Protein AF-M9NEJ1-F1 (afdb_monomer_lite)

Secondary structure (DSSP, 8-state):
-----SSHHHHTT------BGGGGGGGS-EEEEEEEEEEEE--HHHHHHH--TT--TT-EEEEEEEESSSEEEEEEES--TTTT-SEEEEETTEEEETT--S--EE--TTTEEEESS--HHHHHHHHHTT--TT---SEEEEEEGGGS-------GGG------------

Radius of gyration: 22.13 Å; chains: 1; bounding box: 67×59×61 Å

pLDDT: mean 81.03, std 18.61, range [38.22, 98.0]

Sequence (170 aa):
MTWKLWLLPIAFLLSSSEASFDSCYFMLENEIPFTLVCKAEYSTDLKLSYRDIWLSADVPYWLWWRRLPSVELLISFYESPISPCENVSLSLNCLHCADSDELGIHIRPESIHCFDFSFSYVRDLMKHCGLSPATKFDRVAILYARRVPNRDIPSGAARTRPWTLGLRLL

Structure (mmCIF, N/CA/C/O backbone):
data_AF-M9NEJ1-F1
#
_entry.id   AF-M9NEJ1-F1
#
loop_
_atom_site.group_PDB
_atom_site.id
_atom_site.type_symbol
_atom_site.label_atom_id
_atom_site.label_alt_id
_atom_site.label_comp_id
_atom_site.label_asym_id
_atom_site.label_entity_id
_atom_site.label_seq_id
_atom_site.pdbx_PDB_ins_code
_atom_site.Cartn_x
_atom_site.Cartn_y
_atom_site.Cartn_z
_atom_site.occupancy
_atom_site.B_iso_or_equiv
_atom_site.auth_seq_id
_atom_site.auth_comp_id
_atom_site.auth_asym_id
_atom_site.auth_atom_id
_atom_site.pdbx_PDB_model_num
ATOM 1 N N . MET A 1 1 ? -17.803 -48.402 23.816 1.00 41.19 1 MET A N 1
ATOM 2 C CA . MET A 1 1 ? -17.668 -46.951 24.086 1.00 41.19 1 MET A CA 1
ATOM 3 C C . MET A 1 1 ? -16.488 -46.417 23.279 1.00 41.19 1 MET A C 1
ATOM 5 O O . MET A 1 1 ? -15.371 -46.426 23.768 1.00 41.19 1 MET A O 1
ATOM 9 N N . THR A 1 2 ? -16.706 -46.025 22.023 1.00 53.50 2 THR A N 1
ATOM 10 C CA . THR A 1 2 ? -15.646 -45.547 21.110 1.00 53.50 2 THR A CA 1
ATOM 11 C C . THR A 1 2 ? -16.187 -44.384 20.281 1.00 53.50 2 THR A C 1
ATOM 13 O O . THR A 1 2 ? -16.483 -44.517 19.101 1.00 53.50 2 THR A O 1
ATOM 16 N N . TRP A 1 3 ? -16.378 -43.238 20.931 1.00 54.69 3 TRP A N 1
ATOM 17 C CA . TRP A 1 3 ? -16.715 -41.972 20.283 1.00 54.69 3 TRP A CA 1
ATOM 18 C C . TRP A 1 3 ? -15.631 -40.980 20.675 1.00 54.69 3 TRP A C 1
ATOM 20 O O . TRP A 1 3 ? -15.717 -40.393 21.746 1.00 54.69 3 TRP A O 1
ATOM 30 N N . LYS A 1 4 ? -14.558 -40.885 19.885 1.00 57.28 4 LYS A N 1
ATOM 31 C CA . LYS A 1 4 ? -13.518 -39.840 19.967 1.00 57.28 4 LYS A CA 1
ATOM 32 C C . LYS A 1 4 ? -12.492 -40.092 18.859 1.00 57.28 4 LYS A C 1
ATOM 34 O O . LYS A 1 4 ? -11.442 -40.655 19.121 1.00 57.28 4 LYS A O 1
ATOM 39 N N . LEU A 1 5 ? -12.812 -39.737 17.614 1.00 60.03 5 LEU A N 1
ATOM 40 C CA . LEU A 1 5 ? -11.786 -39.624 16.557 1.00 60.03 5 LEU A CA 1
ATOM 41 C C . LEU A 1 5 ? -12.170 -38.734 15.361 1.00 60.03 5 LEU A C 1
ATOM 43 O O . LEU A 1 5 ? -11.394 -38.618 14.424 1.00 60.03 5 LEU A O 1
ATOM 47 N N . TRP A 1 6 ? -13.312 -38.040 15.400 1.00 59.62 6 TRP A N 1
ATOM 48 C CA . TRP A 1 6 ? -13.777 -37.199 14.283 1.00 59.62 6 TRP A CA 1
ATOM 49 C C . TRP A 1 6 ? -13.444 -35.702 14.397 1.00 59.62 6 TRP A C 1
ATOM 51 O O . TRP A 1 6 ? -13.865 -34.924 13.550 1.00 59.62 6 TRP A O 1
ATOM 61 N N . LEU A 1 7 ? -12.672 -35.273 15.403 1.00 57.00 7 LEU A N 1
ATOM 62 C CA . LEU A 1 7 ? -12.307 -33.853 15.564 1.00 57.00 7 LEU A CA 1
ATOM 63 C C . LEU A 1 7 ? -10.967 -33.461 14.919 1.00 57.00 7 LEU A C 1
ATOM 65 O O . LEU A 1 7 ? -10.666 -32.277 14.830 1.00 57.00 7 LEU A O 1
ATOM 69 N N . LEU A 1 8 ? -10.177 -34.420 14.428 1.00 59.19 8 LEU A N 1
ATOM 70 C CA . LEU A 1 8 ? -8.895 -34.134 13.773 1.00 59.19 8 LEU A CA 1
ATOM 71 C C . LEU A 1 8 ? -8.989 -33.472 12.377 1.00 59.19 8 LEU A C 1
ATOM 73 O O . LEU A 1 8 ? -8.130 -32.639 12.103 1.00 59.19 8 LEU A O 1
ATOM 77 N N . PRO A 1 9 ? -9.985 -33.728 11.500 1.00 56.28 9 PRO A N 1
ATOM 78 C CA . PRO A 1 9 ? -9.966 -33.137 10.158 1.00 56.28 9 PRO A CA 1
ATOM 79 C C . PRO A 1 9 ? -10.383 -31.658 10.113 1.00 56.28 9 PRO A C 1
ATOM 81 O O . PRO A 1 9 ? -10.007 -30.957 9.180 1.00 56.28 9 PRO A O 1
ATOM 84 N N . ILE A 1 10 ? -11.106 -31.143 11.116 1.00 61.62 10 ILE A N 1
ATOM 85 C CA . ILE A 1 10 ? -11.530 -29.729 11.118 1.00 61.62 10 ILE A CA 1
ATOM 86 C C . ILE A 1 10 ? -10.345 -28.799 11.427 1.00 61.62 10 ILE A C 1
ATOM 88 O O . ILE A 1 10 ? -10.278 -27.696 10.892 1.00 61.62 10 ILE A O 1
ATOM 92 N N . ALA A 1 11 ? -9.365 -29.258 12.212 1.00 59.56 11 ALA A N 1
ATOM 93 C CA . ALA A 1 11 ? -8.175 -28.467 12.526 1.00 59.56 11 ALA A CA 1
ATOM 94 C C . ALA A 1 11 ? -7.29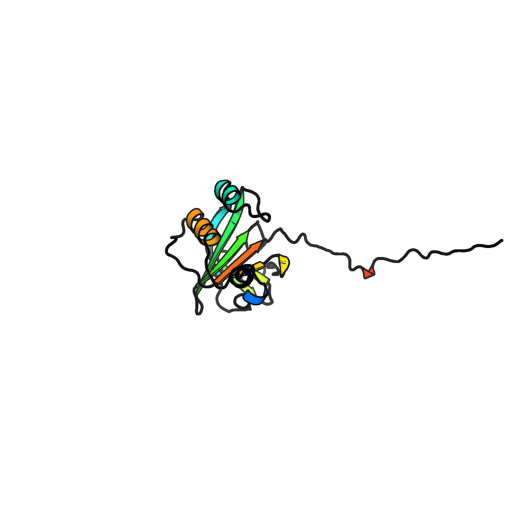0 -28.194 11.293 1.00 59.56 11 ALA A C 1
ATOM 96 O O . ALA A 1 11 ? -6.637 -27.159 11.240 1.00 59.56 11 ALA A O 1
ATOM 97 N N . PHE A 1 12 ? -7.307 -29.073 10.283 1.00 56.12 12 PHE A N 1
ATOM 98 C CA . PHE A 1 12 ? -6.515 -28.898 9.058 1.00 56.12 12 PHE A CA 1
ATOM 99 C C . PHE A 1 12 ? -7.144 -27.941 8.036 1.00 56.12 12 PHE A C 1
ATOM 101 O O . PHE A 1 12 ? -6.448 -27.481 7.137 1.00 56.12 12 PHE A O 1
ATOM 108 N N . LEU A 1 13 ? -8.436 -27.617 8.161 1.00 53.41 13 LEU A N 1
ATOM 109 C CA . LEU A 1 13 ? -9.119 -26.688 7.247 1.00 53.41 13 LEU A CA 1
ATOM 110 C C . LEU A 1 13 ? -8.964 -25.219 7.646 1.00 53.41 13 LEU A C 1
ATOM 112 O O . LEU A 1 13 ? -9.335 -24.332 6.880 1.00 53.41 13 LEU A O 1
ATOM 116 N N . LEU A 1 14 ? -8.375 -24.944 8.809 1.00 53.00 14 LEU A N 1
ATOM 117 C CA . LEU A 1 14 ? -7.858 -23.622 9.125 1.00 53.00 14 LEU A CA 1
ATOM 118 C C . LEU A 1 14 ? -6.486 -23.487 8.462 1.00 53.00 14 LEU A C 1
ATOM 120 O O . LEU A 1 14 ? -5.465 -23.439 9.141 1.00 53.00 14 LEU A O 1
ATOM 124 N N . SER A 1 15 ? -6.456 -23.448 7.128 1.00 52.75 15 SER A N 1
ATOM 125 C CA . SER A 1 15 ? -5.347 -22.799 6.436 1.00 52.75 15 SER A CA 1
ATOM 126 C C . SER A 1 15 ? -5.376 -21.351 6.908 1.00 52.75 15 SER A C 1
ATOM 128 O O . SER A 1 15 ? -6.175 -20.545 6.429 1.00 52.75 15 SER A O 1
ATOM 130 N N . SER A 1 16 ? -4.595 -21.053 7.946 1.00 52.41 16 SER A N 1
ATOM 131 C CA . SER A 1 16 ? -4.313 -19.690 8.348 1.00 52.41 16 SER A CA 1
ATOM 132 C C . SER A 1 16 ? -3.841 -18.987 7.083 1.00 52.41 16 SER A C 1
ATOM 134 O O . SER A 1 16 ? -2.949 -19.463 6.381 1.00 52.41 16 SER A O 1
ATOM 136 N N . SER A 1 17 ? -4.522 -17.907 6.713 1.00 56.03 17 SER A N 1
ATOM 137 C CA . SER A 1 17 ? -4.114 -17.077 5.591 1.00 56.03 17 SER A CA 1
ATOM 138 C C . SER A 1 17 ? -2.877 -16.293 6.027 1.00 56.03 17 SER A C 1
ATOM 140 O O . SER A 1 17 ? -2.948 -15.103 6.340 1.00 56.03 17 SER A O 1
ATOM 142 N N . GLU A 1 18 ? -1.772 -17.005 6.207 1.00 58.38 18 GLU A N 1
ATOM 143 C CA . GLU A 1 18 ? -0.512 -16.447 6.652 1.00 58.38 18 GLU A CA 1
ATOM 144 C C . GLU A 1 18 ? 0.080 -15.667 5.492 1.00 58.38 18 GLU A C 1
ATOM 146 O O . GLU A 1 18 ? 0.287 -16.190 4.398 1.00 58.38 18 GLU A O 1
ATOM 151 N N . ALA A 1 19 ? 0.310 -14.381 5.735 1.00 65.06 19 ALA A N 1
ATOM 152 C CA . ALA A 1 19 ? 1.104 -13.578 4.832 1.00 65.06 19 ALA A CA 1
ATOM 153 C C . ALA A 1 19 ? 2.505 -14.187 4.783 1.00 65.06 19 ALA A C 1
ATOM 155 O O . ALA A 1 19 ? 3.141 -14.325 5.831 1.00 65.06 19 ALA A O 1
ATOM 156 N N . SER A 1 20 ? 2.991 -14.521 3.592 1.00 67.19 20 SER A N 1
ATOM 157 C CA . SER A 1 20 ? 4.367 -14.973 3.414 1.00 67.19 20 SER A CA 1
ATOM 158 C C . SER A 1 20 ? 5.138 -13.962 2.582 1.00 67.19 20 SER A C 1
ATOM 160 O O . SER A 1 20 ? 4.615 -13.400 1.617 1.00 67.19 20 SER A O 1
ATOM 162 N N . PHE A 1 21 ? 6.406 -13.761 2.935 1.00 72.31 21 PHE A N 1
ATOM 163 C CA . PHE A 1 21 ? 7.353 -13.084 2.056 1.00 72.31 21 PHE A CA 1
ATOM 164 C C . PHE A 1 21 ? 7.498 -13.832 0.718 1.00 72.31 21 PHE A C 1
ATOM 166 O O . PHE A 1 21 ? 7.696 -13.206 -0.318 1.00 72.31 21 PHE A O 1
ATOM 173 N N . ASP A 1 22 ? 7.296 -15.153 0.705 1.00 73.12 22 ASP A N 1
ATOM 174 C CA . ASP A 1 22 ? 7.347 -15.969 -0.514 1.00 73.12 22 ASP A CA 1
ATOM 175 C C . ASP A 1 22 ? 6.233 -15.604 -1.512 1.00 73.12 22 ASP A C 1
ATOM 177 O O . ASP A 1 22 ? 6.401 -15.742 -2.724 1.00 73.12 22 ASP A O 1
ATOM 181 N N . SER A 1 23 ? 5.111 -15.061 -1.026 1.00 82.88 23 SER A N 1
ATOM 182 C CA . SER A 1 23 ? 4.022 -14.541 -1.866 1.00 82.88 23 SER A CA 1
ATOM 183 C C . SER A 1 23 ? 4.339 -13.168 -2.472 1.00 82.88 23 SER A C 1
ATOM 185 O O . SER A 1 23 ? 3.545 -12.638 -3.244 1.00 82.88 23 SER A O 1
ATOM 187 N N . CYS A 1 24 ? 5.498 -12.574 -2.170 1.00 88.62 24 CYS A N 1
ATOM 188 C CA . CYS A 1 24 ? 5.928 -11.289 -2.722 1.00 88.62 24 CYS A CA 1
ATOM 189 C C . CYS A 1 24 ? 6.626 -11.397 -4.087 1.00 88.62 24 CYS A C 1
ATOM 191 O O . CYS A 1 24 ? 7.265 -10.438 -4.506 1.00 88.62 24 CYS A O 1
ATOM 193 N N . TYR A 1 25 ? 6.514 -12.508 -4.823 1.00 87.00 25 TYR A N 1
ATOM 194 C CA . TYR A 1 25 ? 7.153 -12.647 -6.145 1.00 87.00 25 TYR A CA 1
ATOM 195 C C . TYR A 1 25 ? 6.724 -11.566 -7.154 1.00 87.00 25 TYR A C 1
ATOM 197 O O . TYR A 1 25 ? 7.472 -11.238 -8.068 1.00 87.00 25 TYR A O 1
ATOM 205 N N . PHE A 1 26 ? 5.529 -10.987 -7.008 1.00 87.88 26 PHE A N 1
ATOM 206 C CA . PHE A 1 26 ? 5.105 -9.869 -7.854 1.00 87.88 26 PHE A CA 1
ATOM 207 C C . PHE A 1 26 ? 5.832 -8.562 -7.510 1.00 87.88 26 PHE A C 1
ATOM 209 O O . PHE A 1 26 ? 5.921 -7.674 -8.347 1.00 87.88 26 PHE A O 1
ATOM 216 N N . MET A 1 27 ? 6.419 -8.454 -6.319 1.00 89.12 27 MET A N 1
ATOM 217 C CA . MET A 1 27 ? 7.287 -7.346 -5.908 1.00 89.12 27 MET A CA 1
ATOM 218 C C . MET A 1 27 ? 8.738 -7.524 -6.395 1.00 89.12 27 MET A C 1
ATOM 220 O O . MET A 1 27 ? 9.650 -6.884 -5.875 1.00 89.12 27 MET A O 1
ATOM 224 N N . LEU A 1 28 ? 8.972 -8.391 -7.382 1.00 83.25 28 LEU A N 1
ATOM 225 C CA . LEU A 1 28 ? 10.225 -8.420 -8.133 1.00 83.25 28 LEU A CA 1
ATOM 226 C C . LEU A 1 28 ? 10.266 -7.264 -9.149 1.00 83.25 28 LEU A C 1
ATOM 228 O O . LEU A 1 28 ? 9.233 -6.682 -9.491 1.00 83.25 28 LEU A O 1
ATOM 232 N N . GLU A 1 29 ? 11.477 -6.922 -9.597 1.00 76.62 29 GLU A N 1
ATOM 233 C CA . GLU A 1 29 ? 11.736 -5.834 -10.548 1.00 76.62 29 GLU A CA 1
ATOM 234 C C . GLU A 1 29 ? 10.818 -5.924 -11.774 1.00 76.62 29 GLU A C 1
ATOM 236 O O . GLU A 1 29 ? 10.645 -6.985 -12.379 1.00 76.62 29 GLU A O 1
ATOM 241 N N . ASN A 1 30 ? 10.179 -4.800 -12.093 1.00 79.88 30 ASN A N 1
ATOM 242 C CA . ASN A 1 30 ? 9.177 -4.695 -13.143 1.00 79.88 30 ASN A CA 1
ATOM 243 C C . ASN A 1 30 ? 9.217 -3.281 -13.726 1.00 79.88 30 ASN A C 1
ATOM 245 O O . ASN A 1 30 ? 9.329 -2.308 -12.982 1.00 79.88 30 ASN A O 1
ATOM 249 N N . GLU A 1 31 ? 9.084 -3.178 -15.044 1.00 84.44 31 GLU A N 1
ATOM 250 C CA . GLU A 1 31 ? 9.123 -1.913 -15.782 1.00 84.44 31 GLU A CA 1
ATOM 251 C C . GLU A 1 31 ? 7.921 -1.005 -15.487 1.00 84.44 31 GLU A C 1
ATOM 253 O O . GLU A 1 31 ? 7.971 0.193 -15.756 1.00 84.44 31 GLU A O 1
ATOM 258 N N . ILE A 1 32 ? 6.828 -1.559 -14.948 1.00 91.69 32 ILE A N 1
ATOM 259 C CA . ILE A 1 32 ? 5.577 -0.824 -14.760 1.00 91.69 32 ILE A CA 1
ATOM 260 C C . ILE A 1 32 ? 5.419 -0.400 -13.291 1.00 91.69 32 ILE A C 1
ATOM 262 O O . ILE A 1 32 ? 5.275 -1.265 -12.409 1.00 91.69 32 ILE A O 1
ATOM 266 N N . 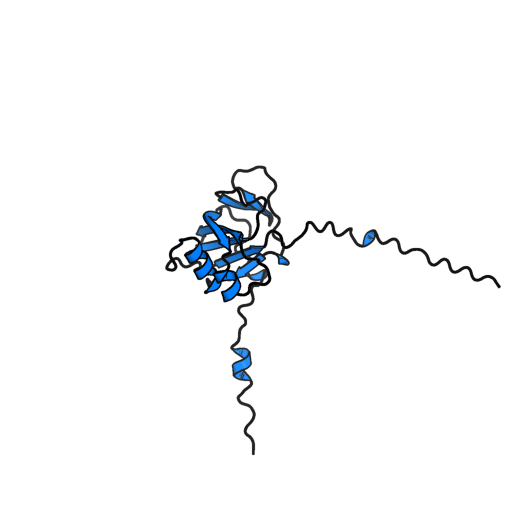PRO A 1 33 ? 5.426 0.923 -13.017 1.00 95.00 33 PRO A N 1
ATOM 267 C CA . PRO A 1 33 ? 5.339 1.445 -11.663 1.00 95.00 33 PRO A CA 1
ATOM 268 C C . PRO A 1 33 ? 3.937 1.272 -11.079 1.00 95.00 33 PRO A C 1
ATOM 270 O O . PRO A 1 33 ? 2.936 1.144 -11.786 1.00 95.00 33 PRO A O 1
ATOM 273 N N . PHE A 1 34 ? 3.870 1.305 -9.754 1.00 96.81 34 PHE A N 1
ATOM 274 C CA . PHE A 1 34 ? 2.633 1.478 -9.012 1.00 96.81 34 PHE A CA 1
ATOM 275 C C . PHE A 1 34 ? 2.238 2.957 -8.989 1.00 96.81 34 PHE A C 1
ATOM 277 O O . PHE A 1 34 ? 3.019 3.792 -8.549 1.00 96.81 34 PHE A O 1
ATOM 284 N N . THR A 1 35 ? 1.018 3.286 -9.398 1.00 97.06 35 THR A N 1
ATOM 285 C CA . THR A 1 35 ? 0.490 4.657 -9.405 1.00 97.06 35 THR A CA 1
ATOM 286 C C . THR A 1 35 ? -0.342 4.925 -8.160 1.00 97.06 35 THR A C 1
ATOM 288 O O . THR A 1 35 ? -1.151 4.091 -7.752 1.00 97.06 35 THR A O 1
ATOM 291 N N . LEU A 1 36 ? -0.160 6.092 -7.552 1.00 97.75 36 LEU A N 1
ATOM 292 C CA . LEU A 1 36 ? -0.853 6.512 -6.343 1.00 97.75 36 LEU A CA 1
ATOM 293 C C . LEU A 1 36 ? -2.344 6.646 -6.638 1.00 97.75 36 LEU A C 1
ATOM 295 O O . LEU A 1 36 ? -2.751 7.309 -7.589 1.00 97.75 36 LEU A O 1
ATOM 299 N N . VAL A 1 37 ? -3.167 6.029 -5.798 1.00 96.19 37 VAL A N 1
ATOM 300 C CA . VAL A 1 37 ? -4.627 6.183 -5.855 1.00 96.19 37 VAL A CA 1
ATOM 301 C C . VAL A 1 37 ? -5.186 6.890 -4.646 1.00 96.19 37 VAL A C 1
ATOM 303 O O . VAL A 1 37 ? -6.233 7.521 -4.752 1.00 96.19 37 VAL A O 1
ATOM 306 N N . CYS A 1 38 ? -4.526 6.778 -3.496 1.00 96.38 38 CYS A N 1
ATOM 307 C CA . CYS A 1 38 ? -5.013 7.429 -2.298 1.00 96.38 38 CYS A CA 1
ATOM 308 C C . CYS A 1 38 ? -3.935 7.581 -1.222 1.00 96.38 38 CYS A C 1
ATOM 310 O O . CYS A 1 38 ? -3.057 6.731 -1.072 1.00 96.38 38 CYS A O 1
ATOM 312 N N . LYS A 1 39 ? -4.071 8.654 -0.438 1.00 97.38 39 LYS A N 1
ATOM 313 C CA . LYS A 1 39 ? -3.383 8.907 0.828 1.00 97.38 39 LYS A CA 1
ATOM 314 C C . LYS A 1 39 ? -4.439 9.150 1.906 1.00 97.38 39 LYS A C 1
ATOM 316 O O . LYS A 1 39 ? -5.344 9.954 1.693 1.00 97.38 39 LYS A O 1
ATOM 321 N N . ALA A 1 40 ? -4.309 8.499 3.055 1.00 97.69 40 ALA A N 1
ATOM 322 C CA . ALA A 1 40 ? -5.217 8.679 4.186 1.00 97.69 40 ALA A CA 1
ATOM 323 C C . ALA A 1 40 ? -4.521 8.367 5.521 1.00 97.69 40 ALA A C 1
ATOM 325 O O . ALA A 1 40 ? -3.345 8.014 5.560 1.00 97.69 40 ALA A O 1
ATOM 326 N N . GLU A 1 41 ? -5.253 8.501 6.624 1.00 97.50 41 GLU A N 1
ATOM 327 C CA . GLU A 1 41 ? -4.786 8.171 7.973 1.00 97.50 41 GLU A CA 1
ATOM 328 C C . GLU A 1 41 ? -5.580 6.996 8.544 1.00 97.50 41 GLU A C 1
ATOM 330 O O . GLU A 1 41 ? -6.797 6.889 8.359 1.00 97.50 41 GLU A O 1
ATOM 335 N N . TYR A 1 42 ? -4.880 6.081 9.211 1.00 96.69 42 TYR A N 1
ATOM 336 C CA . TYR A 1 42 ? -5.444 4.872 9.794 1.00 96.69 42 TYR A CA 1
ATOM 337 C C . TYR A 1 42 ? -6.365 5.228 10.963 1.00 96.69 42 TYR A C 1
ATOM 339 O O . TYR A 1 42 ? -5.908 5.621 12.036 1.00 96.69 42 TYR A O 1
ATOM 347 N N . SER A 1 43 ? -7.675 5.108 10.754 1.00 96.94 43 SER A N 1
ATOM 348 C CA . SER A 1 43 ? -8.668 5.582 11.717 1.00 96.94 43 SER A CA 1
ATOM 349 C C . SER A 1 43 ? -8.707 4.751 13.002 1.00 96.94 43 SER A C 1
ATOM 351 O O . SER A 1 43 ? -8.339 3.571 13.044 1.00 96.94 43 SER A O 1
ATOM 353 N N . THR A 1 44 ? -9.236 5.356 14.068 1.00 96.81 44 THR A N 1
ATOM 354 C CA . THR A 1 44 ? -9.522 4.654 15.325 1.00 96.81 44 THR A CA 1
ATOM 355 C C . THR A 1 44 ? -10.449 3.452 15.111 1.00 96.81 44 THR A C 1
ATOM 357 O O . THR A 1 44 ? -10.226 2.398 15.706 1.00 96.81 44 THR A O 1
ATOM 360 N N . ASP A 1 45 ? -11.433 3.558 14.216 1.00 96.69 45 ASP A N 1
ATOM 361 C CA . ASP A 1 45 ? -12.378 2.473 13.924 1.00 96.69 45 ASP A CA 1
ATOM 362 C C . ASP A 1 45 ? -11.687 1.252 13.308 1.00 96.69 45 ASP A C 1
ATOM 364 O O . ASP A 1 45 ? -11.929 0.116 13.732 1.00 96.69 45 ASP A O 1
ATOM 368 N N . LEU A 1 46 ? -10.772 1.469 12.354 1.00 96.44 46 LEU A N 1
ATOM 369 C CA . LEU A 1 46 ? -9.953 0.397 11.783 1.00 96.44 46 LEU A CA 1
ATOM 370 C C . LEU A 1 46 ? -9.067 -0.239 12.860 1.00 96.44 46 LEU A C 1
ATOM 372 O O . LEU A 1 46 ? -9.010 -1.468 12.977 1.00 96.44 46 LEU A O 1
ATOM 376 N N . LYS A 1 47 ? -8.438 0.586 13.711 1.00 95.56 47 LYS A N 1
ATOM 377 C CA . LYS A 1 47 ? -7.619 0.106 14.832 1.00 95.56 47 LYS A CA 1
ATOM 378 C C . LYS A 1 47 ? -8.412 -0.781 15.789 1.00 95.56 47 LYS A C 1
ATOM 380 O O . LYS A 1 47 ? -7.892 -1.812 16.214 1.00 95.56 47 LYS A O 1
ATOM 385 N N . LEU A 1 48 ? -9.642 -0.410 16.127 1.00 95.38 48 LEU A N 1
ATOM 386 C CA . LEU A 1 48 ? -10.494 -1.184 17.030 1.00 95.38 48 LEU A CA 1
ATOM 387 C C . LEU A 1 48 ? -11.002 -2.479 16.387 1.00 95.38 48 LEU A C 1
ATOM 389 O O . LEU A 1 48 ? -11.049 -3.510 17.064 1.00 95.38 48 LEU A O 1
ATOM 393 N N . SER A 1 49 ? -11.331 -2.429 15.095 1.00 95.81 49 SER A N 1
ATOM 394 C CA . SER A 1 49 ? -11.889 -3.558 14.342 1.00 95.81 49 SER A CA 1
ATOM 395 C C . SER A 1 49 ? -10.860 -4.659 14.098 1.00 95.81 49 SER A C 1
ATOM 397 O O . SER A 1 49 ? -11.138 -5.832 14.336 1.00 95.81 49 SER A O 1
ATOM 399 N N . TYR A 1 50 ? -9.655 -4.283 13.663 1.00 94.81 50 TYR A N 1
ATOM 400 C CA . TYR A 1 50 ? -8.620 -5.240 13.259 1.00 94.81 50 TYR A CA 1
ATOM 401 C C . TYR A 1 50 ? -7.547 -5.467 14.317 1.00 94.81 50 TYR A C 1
ATOM 403 O O . TYR A 1 50 ? -6.847 -6.476 14.271 1.00 94.81 50 TYR A O 1
ATOM 411 N N . ARG A 1 51 ? -7.415 -4.551 15.287 1.00 92.19 51 ARG A N 1
ATOM 412 C CA . ARG A 1 51 ? -6.415 -4.616 16.368 1.00 92.19 51 ARG A CA 1
ATOM 413 C C . ARG A 1 51 ? -5.000 -4.873 15.860 1.00 92.19 51 ARG A C 1
ATOM 415 O O . ARG A 1 51 ? -4.198 -5.493 16.556 1.00 92.19 51 ARG A O 1
ATOM 422 N N . ASP A 1 52 ? -4.699 -4.350 14.674 1.00 89.44 52 ASP A N 1
ATOM 423 C CA . ASP A 1 52 ? -3.401 -4.481 14.031 1.00 89.44 52 ASP A CA 1
ATOM 424 C C . ASP A 1 52 ? -2.308 -4.009 14.998 1.00 89.44 52 ASP A C 1
ATOM 426 O O . ASP A 1 52 ? -2.257 -2.838 15.380 1.00 89.44 52 ASP A O 1
ATOM 430 N N . ILE A 1 53 ? -1.470 -4.935 15.465 1.00 89.62 53 ILE A N 1
ATOM 431 C CA . ILE A 1 53 ? -0.424 -4.651 16.453 1.00 89.62 53 ILE A CA 1
ATOM 432 C C . ILE A 1 53 ? 0.701 -3.790 15.868 1.00 89.62 53 ILE A C 1
ATOM 434 O O . ILE A 1 53 ? 1.524 -3.258 16.614 1.00 89.62 53 ILE A O 1
ATOM 438 N N . TRP A 1 54 ? 0.770 -3.675 14.541 1.00 89.44 54 TRP A N 1
ATOM 439 C CA . TRP A 1 54 ? 1.794 -2.938 13.814 1.00 89.44 54 TRP A CA 1
ATOM 440 C C . TRP A 1 54 ? 1.455 -1.467 13.663 1.00 89.44 54 TRP A C 1
ATOM 442 O O . TRP A 1 54 ? 2.373 -0.707 13.386 1.00 89.44 54 TRP A O 1
ATOM 452 N N . LEU A 1 55 ? 0.205 -1.068 13.924 1.00 92.62 55 LEU A N 1
ATOM 453 C CA . LEU A 1 55 ? -0.288 0.287 13.696 1.00 92.62 55 LEU A CA 1
ATOM 454 C C . LEU A 1 55 ? -0.863 0.924 14.957 1.00 92.62 55 LEU A C 1
ATOM 456 O O . LEU A 1 55 ? -1.529 0.275 15.764 1.00 92.62 55 LEU A O 1
ATOM 460 N N . SER A 1 56 ? -0.661 2.227 15.089 1.00 92.50 56 SER A N 1
ATOM 461 C CA . SER A 1 56 ? -1.467 3.083 15.964 1.00 92.50 56 SER A CA 1
ATOM 462 C C . SER A 1 56 ? -2.549 3.763 15.126 1.00 92.50 56 SER A C 1
ATOM 464 O O . SER A 1 56 ? -2.439 3.796 13.902 1.00 92.50 56 SER A O 1
ATOM 466 N N . ALA A 1 57 ? -3.585 4.305 15.771 1.00 93.88 57 ALA A N 1
ATOM 467 C CA . ALA A 1 57 ? -4.458 5.260 15.089 1.00 93.88 57 ALA A CA 1
ATOM 468 C C . ALA A 1 57 ? -3.640 6.477 14.609 1.00 93.88 57 ALA A C 1
ATOM 470 O O . ALA A 1 57 ? -2.545 6.725 15.124 1.00 93.88 57 ALA A O 1
ATOM 471 N N . ASP A 1 58 ? -4.164 7.178 13.607 1.00 95.19 58 ASP A N 1
ATOM 472 C CA . ASP A 1 58 ? -3.597 8.392 13.002 1.00 95.19 58 ASP A CA 1
ATOM 473 C C . ASP A 1 58 ? -2.258 8.162 12.275 1.00 95.19 58 ASP A C 1
ATOM 475 O O . ASP A 1 58 ? -1.542 9.092 11.910 1.00 95.19 58 ASP A O 1
ATOM 479 N N . VAL A 1 59 ? -1.897 6.897 12.029 1.00 95.38 59 VAL A N 1
ATOM 480 C CA . VAL A 1 59 ? -0.745 6.553 11.190 1.00 95.38 59 VAL A CA 1
ATOM 481 C C . VAL A 1 59 ? -1.108 6.795 9.725 1.00 95.38 59 VAL A C 1
ATOM 483 O O . VAL A 1 59 ? -2.093 6.221 9.254 1.00 95.38 59 VAL A O 1
ATOM 486 N N . PRO A 1 60 ? -0.323 7.581 8.969 1.00 97.12 60 PRO A N 1
ATOM 487 C CA . PRO A 1 60 ? -0.592 7.782 7.557 1.00 97.12 60 PRO A CA 1
ATOM 488 C C . PRO A 1 60 ? -0.325 6.496 6.773 1.00 97.12 60 PRO A C 1
ATOM 490 O O . PRO A 1 60 ? 0.589 5.723 7.093 1.00 97.12 60 PRO A O 1
ATOM 493 N N . TYR A 1 61 ? -1.124 6.289 5.735 1.00 97.69 61 TYR A N 1
ATOM 494 C CA . TYR A 1 61 ? -0.940 5.217 4.779 1.00 97.69 61 TYR A CA 1
ATOM 495 C C . TYR A 1 61 ? -1.253 5.677 3.358 1.00 97.69 61 TYR A C 1
ATOM 497 O O . TYR A 1 61 ? -2.005 6.626 3.120 1.00 97.69 61 TYR A O 1
ATOM 505 N N . TRP A 1 62 ? -0.660 4.967 2.411 1.00 98.00 62 TRP A N 1
ATOM 506 C CA . TRP A 1 62 ? -0.759 5.237 0.988 1.00 98.00 62 TRP A CA 1
ATOM 507 C C . TRP A 1 62 ? -1.110 3.952 0.261 1.00 98.00 62 TRP A C 1
ATOM 509 O O . TRP A 1 62 ? -0.640 2.870 0.623 1.00 98.00 62 TRP A O 1
ATOM 519 N N . LEU A 1 63 ? -1.935 4.095 -0.767 1.00 97.88 63 LEU A N 1
ATOM 520 C CA . LEU A 1 63 ? -2.333 3.030 -1.665 1.00 97.88 63 LEU A CA 1
ATOM 521 C C . LEU A 1 63 ? -1.829 3.383 -3.058 1.00 97.88 63 LEU A C 1
ATOM 523 O O . LEU A 1 63 ? -2.255 4.388 -3.631 1.00 97.88 63 LEU A O 1
ATOM 527 N N . TRP A 1 64 ? -0.969 2.538 -3.611 1.00 97.56 64 TRP A N 1
ATOM 528 C CA . TRP A 1 64 ? -0.624 2.564 -5.025 1.00 97.56 64 TRP A CA 1
ATOM 529 C C . TRP A 1 64 ? -1.077 1.273 -5.681 1.00 97.56 64 TRP A C 1
ATOM 531 O O . TRP A 1 64 ? -1.088 0.215 -5.058 1.00 97.56 64 TRP A O 1
ATOM 541 N N . TRP A 1 65 ? -1.425 1.334 -6.955 1.00 96.06 65 TRP A N 1
ATOM 542 C CA . TRP A 1 65 ? -1.836 0.160 -7.706 1.00 96.06 65 TRP A CA 1
ATOM 543 C C . TRP A 1 65 ? -1.153 0.099 -9.058 1.00 96.06 65 TRP A C 1
ATOM 545 O O . TRP A 1 65 ? -0.718 1.109 -9.604 1.00 96.06 65 TRP A O 1
ATOM 555 N N . ARG A 1 66 ? -1.108 -1.099 -9.621 1.00 94.81 66 ARG A N 1
ATOM 556 C CA . ARG A 1 66 ? -0.765 -1.308 -11.025 1.00 94.81 66 ARG A CA 1
ATOM 557 C C . ARG A 1 66 ? -1.538 -2.491 -11.574 1.00 94.81 66 ARG A C 1
ATOM 559 O O . ARG A 1 66 ? -2.290 -3.158 -10.860 1.00 94.81 66 ARG A O 1
ATOM 566 N N . ARG A 1 67 ? -1.335 -2.770 -12.855 1.00 90.12 67 ARG A N 1
ATOM 567 C CA . ARG A 1 67 ? -2.020 -3.857 -13.545 1.00 90.12 67 ARG A CA 1
ATOM 568 C C . ARG A 1 67 ? -1.075 -4.632 -14.463 1.00 90.12 67 ARG A C 1
ATOM 570 O O . ARG A 1 67 ? -0.913 -4.182 -15.588 1.00 90.12 67 ARG A O 1
ATOM 577 N N . LEU A 1 68 ? -0.534 -5.785 -14.031 1.00 75.50 68 LEU A N 1
ATOM 578 C CA . LEU A 1 68 ? 0.081 -6.819 -14.896 1.00 75.50 68 LEU A CA 1
ATOM 579 C C . LEU A 1 68 ? 0.269 -8.185 -14.220 1.00 75.50 68 LEU A C 1
ATOM 581 O O . LEU A 1 68 ? 0.844 -8.258 -13.142 1.00 75.50 68 LEU A O 1
ATOM 585 N N . PRO A 1 69 ? -0.056 -9.299 -14.898 1.00 82.44 69 PRO A N 1
ATOM 586 C CA . PRO A 1 69 ? -1.254 -9.480 -15.731 1.00 82.44 69 PRO A CA 1
ATOM 587 C C . PRO A 1 69 ? -2.556 -9.262 -14.927 1.00 82.44 69 PRO A C 1
ATOM 589 O O . PRO A 1 69 ? -3.634 -9.112 -15.498 1.00 82.44 69 PRO A O 1
ATOM 592 N N . SER A 1 70 ? -2.432 -9.226 -13.604 1.00 88.31 70 SER A N 1
ATOM 593 C CA . SER A 1 70 ? -3.454 -9.025 -12.583 1.00 88.31 70 SER A CA 1
ATOM 594 C C . SER A 1 70 ? -3.443 -7.601 -12.017 1.00 88.31 70 SER A C 1
ATOM 596 O O . SER A 1 70 ? -2.500 -6.847 -12.250 1.00 88.31 70 SER A O 1
ATOM 598 N N . VAL A 1 71 ? -4.479 -7.222 -11.267 1.00 92.94 71 VAL A N 1
ATOM 599 C CA . VAL A 1 71 ? -4.533 -5.934 -10.558 1.00 92.94 71 VAL A CA 1
ATOM 600 C C . VAL A 1 71 ? -3.847 -6.079 -9.201 1.00 92.94 71 VAL A C 1
ATOM 602 O O . VAL A 1 71 ? -4.257 -6.891 -8.372 1.00 92.94 71 VAL A O 1
ATOM 605 N N . GLU A 1 72 ? -2.809 -5.286 -8.963 1.00 94.56 72 GLU A N 1
ATOM 606 C CA . GLU A 1 72 ? -1.943 -5.399 -7.788 1.00 94.56 72 GLU A CA 1
ATOM 607 C C . GLU A 1 72 ? -2.018 -4.126 -6.952 1.00 94.56 72 GLU A C 1
ATOM 609 O O . GLU A 1 72 ? -2.062 -3.023 -7.499 1.00 94.56 72 GLU A O 1
ATOM 614 N N . LEU A 1 73 ? -2.022 -4.280 -5.631 1.00 96.00 73 LEU A N 1
ATOM 615 C CA . LEU A 1 73 ? -2.094 -3.187 -4.669 1.00 96.00 73 LEU A CA 1
ATOM 616 C C . LEU A 1 73 ? -0.855 -3.188 -3.777 1.00 96.00 73 LEU A C 1
ATOM 618 O O . LEU A 1 73 ? -0.540 -4.196 -3.149 1.00 96.00 73 LEU A O 1
ATOM 622 N N . LEU A 1 74 ? -0.205 -2.039 -3.674 1.00 96.75 74 LEU A N 1
ATOM 623 C CA . LEU A 1 74 ? 0.819 -1.744 -2.688 1.00 96.75 74 LEU A CA 1
ATOM 624 C C . LEU A 1 74 ? 0.231 -0.800 -1.641 1.00 96.75 74 LEU A C 1
ATOM 626 O O . LEU A 1 74 ? -0.203 0.307 -1.954 1.00 96.75 74 LEU A O 1
ATOM 630 N N . ILE A 1 75 ? 0.243 -1.241 -0.391 1.00 97.38 75 ILE A N 1
ATOM 631 C CA . ILE A 1 75 ? -0.128 -0.455 0.779 1.00 97.38 75 ILE A CA 1
ATOM 632 C C . ILE A 1 75 ? 1.150 -0.169 1.550 1.00 97.38 75 ILE A C 1
ATOM 634 O O . ILE A 1 75 ? 1.858 -1.107 1.907 1.00 97.38 75 ILE A O 1
ATOM 638 N N . SER A 1 76 ? 1.442 1.094 1.841 1.00 96.69 76 SER A N 1
ATOM 639 C CA . SER A 1 76 ? 2.523 1.449 2.765 1.00 96.69 76 SER A CA 1
ATOM 640 C C . SER A 1 76 ? 1.962 2.197 3.956 1.00 96.69 76 SER A C 1
ATOM 642 O O . SER A 1 76 ? 1.175 3.126 3.789 1.00 96.69 76 SER A O 1
ATOM 644 N N . PHE A 1 77 ? 2.384 1.798 5.148 1.00 96.38 77 PHE A N 1
ATOM 645 C CA . PHE A 1 77 ? 2.115 2.483 6.400 1.00 96.38 77 PHE A CA 1
ATOM 646 C C . PHE A 1 77 ? 3.367 3.195 6.892 1.00 96.38 77 PHE A C 1
ATOM 648 O O . PHE A 1 77 ? 4.474 2.656 6.790 1.00 96.38 77 PHE A O 1
ATOM 655 N N . TYR A 1 78 ? 3.145 4.332 7.556 1.00 95.00 78 TYR A N 1
ATOM 656 C CA . TYR A 1 78 ? 4.165 5.265 8.028 1.00 95.00 78 TYR A CA 1
ATOM 657 C C . TYR A 1 78 ? 4.886 6.011 6.908 1.00 95.00 78 TYR A C 1
ATOM 659 O O . TYR A 1 78 ? 5.143 5.486 5.827 1.00 95.00 78 TYR A O 1
ATOM 667 N N . GLU A 1 79 ? 5.247 7.254 7.211 1.00 93.38 79 GLU A N 1
ATOM 668 C CA . GLU A 1 79 ? 6.042 8.068 6.304 1.00 93.38 79 GLU A CA 1
ATOM 669 C C . GLU A 1 79 ? 7.419 7.435 6.051 1.00 93.38 79 GLU A C 1
ATOM 671 O O . GLU A 1 79 ? 8.035 6.827 6.931 1.00 93.38 79 GLU A O 1
ATOM 676 N N . SER A 1 80 ? 7.864 7.538 4.807 1.00 92.31 80 SER A N 1
ATOM 677 C CA . SER A 1 80 ? 9.024 6.863 4.234 1.00 92.31 80 SER A CA 1
ATOM 678 C C . SER A 1 80 ? 9.508 7.618 2.993 1.00 92.31 80 SER A C 1
ATOM 680 O O . SER A 1 80 ? 8.758 8.448 2.474 1.00 92.31 80 SER A O 1
ATOM 682 N N . PRO A 1 81 ? 10.702 7.308 2.453 1.00 92.00 81 PRO A N 1
ATOM 683 C CA . PRO A 1 81 ? 11.200 7.941 1.228 1.00 92.00 81 PRO A CA 1
ATOM 684 C C . PRO A 1 81 ? 10.241 7.856 0.033 1.00 92.00 81 PRO A C 1
ATOM 686 O O . PRO A 1 81 ? 10.288 8.711 -0.839 1.00 92.00 81 PRO A O 1
ATOM 689 N N . ILE A 1 82 ? 9.333 6.868 0.008 1.00 94.19 82 ILE A N 1
ATOM 690 C CA . ILE A 1 82 ? 8.351 6.718 -1.077 1.00 94.19 82 ILE A CA 1
ATOM 691 C C . ILE A 1 82 ? 7.015 7.440 -0.845 1.00 94.19 82 ILE A C 1
ATOM 693 O O . ILE A 1 82 ? 6.152 7.470 -1.715 1.00 94.19 82 ILE A O 1
ATOM 697 N N . SER A 1 83 ? 6.815 8.022 0.336 1.00 94.06 83 SER A N 1
ATOM 698 C CA . SER A 1 83 ? 5.572 8.719 0.700 1.00 94.06 83 SER A CA 1
ATOM 699 C C . SER A 1 83 ? 5.208 9.935 -0.166 1.00 94.06 83 SER A C 1
ATOM 701 O O . SER A 1 83 ? 4.007 10.180 -0.324 1.00 94.06 83 SER A O 1
ATOM 703 N N . PRO A 1 84 ? 6.163 10.711 -0.721 1.00 92.94 84 PRO A N 1
ATOM 704 C CA . PRO A 1 84 ? 5.832 11.794 -1.643 1.00 92.94 84 PRO A CA 1
ATOM 705 C C . PRO A 1 84 ? 5.616 11.324 -3.091 1.00 92.94 84 PRO A C 1
ATOM 707 O O . PRO A 1 84 ? 5.234 12.141 -3.923 1.00 92.94 84 PRO A O 1
ATOM 710 N N . CYS A 1 85 ? 5.847 10.047 -3.423 1.00 95.50 85 CYS A N 1
ATOM 711 C CA . CYS A 1 85 ? 5.801 9.594 -4.810 1.00 95.50 85 CYS A CA 1
ATOM 712 C C . CYS A 1 85 ? 4.369 9.466 -5.348 1.00 95.50 85 CYS A C 1
ATOM 714 O O . CYS A 1 85 ? 3.537 8.748 -4.784 1.00 95.50 85 CYS A O 1
ATOM 716 N N . GLU A 1 86 ? 4.121 10.039 -6.527 1.00 96.81 86 GLU A N 1
ATOM 717 C CA . GLU A 1 86 ? 2.932 9.715 -7.326 1.00 96.81 86 GLU A CA 1
ATOM 718 C C . GLU A 1 86 ? 3.046 8.335 -7.976 1.00 96.81 86 GLU A C 1
ATOM 720 O O . GLU A 1 86 ? 2.064 7.606 -8.062 1.00 96.81 86 GLU A O 1
ATOM 725 N N . ASN A 1 87 ? 4.249 7.948 -8.397 1.00 97.31 87 ASN A N 1
ATOM 726 C CA . ASN A 1 87 ? 4.528 6.643 -8.981 1.00 97.31 87 ASN A CA 1
ATOM 727 C C . ASN A 1 87 ? 5.695 5.991 -8.237 1.00 97.31 87 ASN A C 1
ATOM 729 O O . ASN A 1 87 ? 6.701 6.648 -7.975 1.00 97.31 87 ASN A O 1
ATOM 733 N N . VAL A 1 88 ? 5.566 4.712 -7.895 1.00 96.19 88 VAL A N 1
ATOM 734 C CA . VAL A 1 88 ? 6.577 3.932 -7.174 1.00 96.19 88 VAL A CA 1
ATOM 735 C C . VAL A 1 88 ? 7.065 2.796 -8.060 1.00 96.19 88 VAL A C 1
ATOM 737 O O . VAL A 1 88 ? 6.290 1.923 -8.455 1.00 96.19 88 VAL A O 1
ATOM 740 N N . SER A 1 89 ? 8.360 2.795 -8.338 1.00 93.75 89 SER A N 1
ATOM 741 C CA . SER A 1 89 ? 9.044 1.767 -9.118 1.00 93.75 89 SER A CA 1
ATOM 742 C C . SER A 1 89 ? 9.765 0.775 -8.206 1.00 93.75 89 SER A C 1
ATOM 744 O O . SER A 1 89 ? 10.088 1.079 -7.054 1.00 93.75 89 SER A O 1
ATOM 746 N N . LEU A 1 90 ? 10.011 -0.429 -8.729 1.00 90.69 90 LEU A N 1
ATOM 747 C CA . LEU A 1 90 ? 10.776 -1.477 -8.057 1.00 90.69 90 LEU A CA 1
ATOM 748 C C . LEU A 1 90 ? 12.044 -1.780 -8.839 1.00 90.69 90 LEU A C 1
ATOM 750 O O . LEU A 1 90 ? 11.962 -2.173 -9.997 1.00 90.69 90 LEU A O 1
ATOM 754 N N . SER A 1 91 ? 13.194 -1.677 -8.180 1.00 87.06 91 SER A N 1
ATOM 755 C CA . SER A 1 91 ? 14.477 -2.131 -8.723 1.00 87.06 91 SER A CA 1
ATOM 756 C C . SER A 1 91 ? 15.339 -2.659 -7.587 1.00 87.06 91 SER A C 1
ATOM 758 O O . SER A 1 91 ? 15.368 -2.064 -6.510 1.00 87.06 91 SER A O 1
ATOM 760 N N . LEU A 1 92 ? 16.007 -3.797 -7.798 1.00 82.50 92 LEU A N 1
ATOM 761 C CA . LEU A 1 92 ? 16.951 -4.385 -6.834 1.00 82.50 92 LEU A CA 1
ATOM 762 C C . LEU A 1 92 ? 16.401 -4.511 -5.391 1.00 82.50 92 LEU A C 1
ATOM 764 O O . LEU A 1 92 ? 17.118 -4.257 -4.426 1.00 82.50 92 LEU A O 1
ATOM 768 N N . ASN A 1 93 ? 15.129 -4.904 -5.234 1.00 85.69 93 ASN A N 1
ATOM 769 C CA . ASN A 1 93 ? 14.407 -4.983 -3.946 1.00 85.69 93 ASN A CA 1
ATOM 770 C C . ASN A 1 93 ? 14.223 -3.643 -3.208 1.00 85.69 93 ASN A C 1
ATOM 772 O O . ASN A 1 93 ? 13.930 -3.622 -2.009 1.00 85.69 93 ASN A O 1
ATOM 776 N N . CYS A 1 94 ? 14.359 -2.522 -3.908 1.00 89.50 94 CYS A N 1
ATOM 777 C CA . CYS A 1 94 ? 14.107 -1.186 -3.391 1.00 89.50 94 CYS A CA 1
ATOM 778 C C . CYS A 1 94 ? 12.878 -0.574 -4.065 1.00 89.50 94 CYS A C 1
ATOM 780 O O . CYS A 1 94 ? 12.749 -0.586 -5.291 1.00 89.50 94 CYS A O 1
ATOM 782 N N . LEU A 1 95 ? 12.004 0.018 -3.253 1.00 92.88 95 LEU A N 1
ATOM 783 C CA . LEU A 1 95 ? 10.926 0.885 -3.720 1.00 92.88 95 LEU A CA 1
ATOM 784 C C . LEU A 1 95 ? 11.454 2.313 -3.796 1.00 92.88 95 LEU A C 1
ATOM 786 O O . LEU A 1 95 ? 12.017 2.803 -2.821 1.00 92.88 95 LEU A O 1
ATOM 790 N N . HIS A 1 96 ? 11.260 2.990 -4.916 1.00 92.44 96 HIS A N 1
ATOM 791 C CA . HIS A 1 96 ? 11.703 4.371 -5.119 1.00 92.44 96 HIS A CA 1
ATOM 792 C C . HIS A 1 96 ? 10.650 5.149 -5.908 1.00 92.44 96 HIS A C 1
ATOM 794 O O . HIS A 1 96 ? 9.807 4.545 -6.575 1.00 92.44 96 HIS A O 1
ATOM 800 N N . CYS A 1 97 ? 10.674 6.481 -5.825 1.00 94.38 97 CYS A N 1
ATOM 801 C CA . CYS A 1 97 ? 9.851 7.293 -6.717 1.00 94.38 97 CYS A CA 1
ATOM 802 C C . CYS A 1 97 ? 10.290 7.042 -8.159 1.00 94.38 97 CYS A C 1
ATOM 804 O O . CYS A 1 97 ? 11.486 7.067 -8.449 1.00 94.38 97 CYS A O 1
ATOM 806 N N . ALA A 1 98 ? 9.333 6.798 -9.051 1.00 91.88 98 ALA A N 1
ATOM 807 C CA . ALA A 1 98 ? 9.622 6.715 -10.474 1.00 91.88 98 ALA A CA 1
ATOM 808 C C . ALA A 1 98 ? 10.277 8.023 -10.942 1.00 91.88 98 ALA A C 1
ATOM 810 O O . ALA A 1 98 ? 9.916 9.100 -10.463 1.00 91.88 98 ALA A O 1
ATOM 811 N N . ASP A 1 99 ? 11.246 7.907 -11.849 1.00 85.69 99 ASP A N 1
ATOM 812 C CA . ASP A 1 99 ? 11.972 9.036 -12.443 1.00 85.69 99 ASP A CA 1
ATOM 813 C C . ASP A 1 99 ? 12.739 9.923 -11.435 1.00 85.69 99 ASP A C 1
ATOM 815 O O . ASP A 1 99 ? 13.049 11.077 -11.733 1.00 85.69 99 ASP A O 1
ATOM 819 N N . SER A 1 100 ? 13.058 9.398 -10.245 1.00 87.44 100 SER A N 1
ATOM 820 C CA . SER A 1 100 ? 13.858 10.086 -9.223 1.00 87.44 100 SER A CA 1
ATOM 821 C C . SER A 1 100 ? 15.220 9.423 -9.021 1.00 87.44 100 SER A C 1
ATOM 823 O O . SER A 1 100 ? 15.318 8.198 -8.960 1.00 87.44 100 SER A O 1
ATOM 825 N N . ASP A 1 101 ? 16.253 10.248 -8.831 1.00 83.31 101 ASP A N 1
ATOM 826 C CA . ASP A 1 101 ? 17.601 9.821 -8.426 1.00 83.31 101 ASP A CA 1
ATOM 827 C C . ASP A 1 101 ? 17.739 9.667 -6.894 1.00 83.31 101 ASP A C 1
ATOM 829 O O . ASP A 1 101 ? 18.817 9.355 -6.378 1.00 83.31 101 ASP A O 1
ATOM 833 N N . GLU A 1 102 ? 16.670 9.927 -6.132 1.00 83.56 102 GLU A N 1
ATOM 834 C CA . GLU A 1 102 ? 16.684 9.804 -4.676 1.00 83.56 102 GLU A CA 1
ATOM 835 C C . GLU A 1 102 ? 16.771 8.346 -4.208 1.00 83.56 102 GLU A C 1
ATOM 837 O O . GLU A 1 102 ? 16.298 7.403 -4.847 1.00 83.56 102 GLU A O 1
ATOM 842 N N . LEU A 1 103 ? 17.354 8.160 -3.021 1.00 82.62 103 LEU A N 1
ATOM 843 C CA . LEU A 1 103 ? 17.442 6.845 -2.400 1.00 82.62 103 LEU A CA 1
ATOM 844 C C . LEU A 1 103 ? 16.046 6.333 -2.025 1.00 82.62 103 LEU A C 1
ATOM 846 O O . LEU A 1 103 ? 15.327 6.943 -1.233 1.00 82.62 103 LEU A O 1
ATOM 850 N N . GLY A 1 104 ? 15.699 5.164 -2.560 1.00 87.44 104 GLY A N 1
ATOM 851 C CA . GLY A 1 104 ? 14.489 4.440 -2.196 1.00 87.44 104 GLY A CA 1
ATOM 852 C C . GLY A 1 104 ? 14.524 3.813 -0.796 1.00 87.44 104 GLY A C 1
ATOM 853 O O . GLY A 1 104 ? 15.467 3.964 -0.018 1.00 87.44 104 GLY A O 1
ATOM 854 N N . ILE A 1 105 ? 13.486 3.039 -0.485 1.00 89.75 105 ILE A N 1
ATOM 855 C CA . ILE A 1 105 ? 13.404 2.188 0.702 1.00 89.75 105 ILE A CA 1
ATOM 856 C C . ILE A 1 105 ? 13.655 0.727 0.327 1.00 89.75 105 ILE A C 1
ATOM 858 O O . ILE A 1 105 ? 12.982 0.155 -0.528 1.00 89.75 105 ILE A O 1
ATOM 862 N N . HIS A 1 106 ? 14.618 0.107 1.006 1.00 89.44 106 HIS A N 1
ATOM 863 C CA . HIS A 1 106 ? 14.889 -1.318 0.859 1.00 89.44 106 HIS A CA 1
ATOM 864 C C . HIS A 1 106 ? 13.759 -2.145 1.482 1.00 89.44 106 HIS A C 1
ATOM 866 O O . HIS A 1 106 ? 13.457 -2.002 2.671 1.00 89.44 106 HIS A O 1
ATOM 872 N N . ILE A 1 107 ? 13.183 -3.062 0.708 1.00 88.25 107 ILE A N 1
ATOM 873 C CA . ILE A 1 107 ? 12.157 -3.989 1.183 1.00 88.25 107 ILE A CA 1
ATOM 874 C C . ILE A 1 107 ? 12.829 -5.028 2.081 1.00 88.25 107 ILE A C 1
ATOM 876 O O . ILE A 1 107 ? 13.657 -5.821 1.635 1.00 88.25 107 ILE A O 1
ATOM 880 N N . ARG A 1 108 ? 12.498 -5.027 3.374 1.00 86.06 108 ARG A N 1
ATOM 881 C CA . ARG A 1 108 ? 12.968 -6.056 4.311 1.00 86.06 108 ARG A CA 1
ATOM 882 C C . ARG A 1 108 ? 11.881 -7.115 4.508 1.00 86.06 108 ARG A C 1
ATOM 884 O O . ARG A 1 108 ? 10.720 -6.717 4.659 1.00 86.06 108 ARG A O 1
ATOM 891 N N . PRO A 1 109 ? 12.219 -8.416 4.559 1.00 85.56 109 PRO A N 1
ATOM 892 C CA . PRO A 1 109 ? 11.228 -9.485 4.687 1.00 85.56 109 PRO A CA 1
ATOM 893 C C . PRO A 1 109 ? 10.291 -9.331 5.889 1.00 85.56 109 PRO A C 1
ATOM 895 O O . PRO A 1 109 ? 9.130 -9.705 5.816 1.00 85.56 109 PRO A O 1
ATOM 898 N N . GLU A 1 110 ? 10.760 -8.729 6.985 1.00 85.25 110 GLU A N 1
ATOM 899 C CA . GLU A 1 110 ? 9.963 -8.537 8.204 1.00 85.25 110 GLU A CA 1
ATOM 900 C C . GLU A 1 110 ? 9.038 -7.313 8.142 1.00 85.25 110 GLU A C 1
ATOM 902 O O . GLU A 1 110 ? 8.214 -7.116 9.033 1.00 85.25 110 GLU A O 1
ATOM 907 N N . SER A 1 111 ? 9.219 -6.451 7.140 1.00 89.19 111 SER A N 1
ATOM 908 C CA . SER A 1 111 ? 8.422 -5.234 6.953 1.00 89.19 111 SER A CA 1
ATOM 909 C C . SER A 1 111 ? 7.349 -5.366 5.884 1.00 89.19 111 SER A C 1
ATOM 911 O O . SER A 1 111 ? 6.474 -4.505 5.835 1.00 89.19 111 SER A O 1
ATOM 913 N N . ILE A 1 112 ? 7.412 -6.397 5.038 1.00 91.88 112 ILE A N 1
ATOM 914 C CA . ILE A 1 112 ? 6.480 -6.589 3.930 1.00 91.88 112 ILE A CA 1
ATOM 915 C C . ILE A 1 112 ? 5.707 -7.894 4.089 1.00 91.88 112 ILE A C 1
ATOM 917 O O . ILE A 1 112 ? 6.262 -8.943 4.404 1.00 91.88 112 ILE A O 1
ATOM 921 N N . HIS A 1 113 ? 4.409 -7.819 3.843 1.00 92.44 113 HIS A N 1
ATOM 922 C CA . HIS A 1 113 ? 3.490 -8.941 3.925 1.00 92.44 113 HIS A CA 1
ATOM 923 C C . HIS A 1 113 ? 2.682 -9.005 2.638 1.00 92.44 113 HIS A C 1
ATOM 925 O O . HIS A 1 113 ? 1.971 -8.053 2.314 1.00 92.44 113 HIS A O 1
ATOM 931 N N . CYS A 1 114 ? 2.793 -10.113 1.908 1.00 94.31 114 CYS A N 1
ATOM 932 C CA . CYS A 1 114 ? 2.124 -10.282 0.626 1.00 94.31 114 CYS A CA 1
ATOM 933 C C . CYS A 1 114 ? 1.023 -11.335 0.685 1.00 94.31 114 CYS A C 1
ATOM 935 O O . CYS A 1 114 ? 1.115 -12.322 1.416 1.00 94.31 114 CYS A O 1
ATOM 937 N N . PHE A 1 115 ? -0.017 -11.096 -0.109 1.00 93.44 115 PHE A N 1
ATOM 938 C CA . PHE A 1 115 ? -1.205 -11.928 -0.209 1.00 93.44 115 PHE A CA 1
ATOM 939 C C . PHE A 1 115 ? -1.624 -12.040 -1.673 1.00 93.44 115 PHE A C 1
ATOM 941 O O . PHE A 1 115 ? -1.750 -11.026 -2.358 1.00 93.44 115 PHE A O 1
ATOM 948 N N . ASP A 1 116 ? -1.933 -13.252 -2.128 1.00 90.56 116 ASP A N 1
ATOM 949 C CA . ASP A 1 116 ? -2.498 -13.517 -3.460 1.00 90.56 116 ASP A CA 1
ATOM 950 C C . ASP A 1 116 ? -4.039 -13.369 -3.481 1.00 90.56 116 ASP A C 1
ATOM 952 O O . ASP A 1 116 ? -4.746 -14.093 -4.182 1.00 90.56 116 ASP A O 1
ATOM 956 N N . PHE A 1 117 ? -4.584 -12.484 -2.635 1.00 88.75 117 PHE A N 1
ATOM 957 C CA . PHE A 1 117 ? -6.009 -12.151 -2.579 1.00 88.75 117 PHE A CA 1
ATOM 958 C C . PHE A 1 117 ? -6.262 -10.843 -1.810 1.00 88.75 117 PHE A C 1
ATOM 960 O O . PHE A 1 117 ? -5.506 -10.452 -0.920 1.00 88.75 117 PHE A O 1
ATOM 967 N N . SER A 1 118 ? -7.401 -10.200 -2.084 1.00 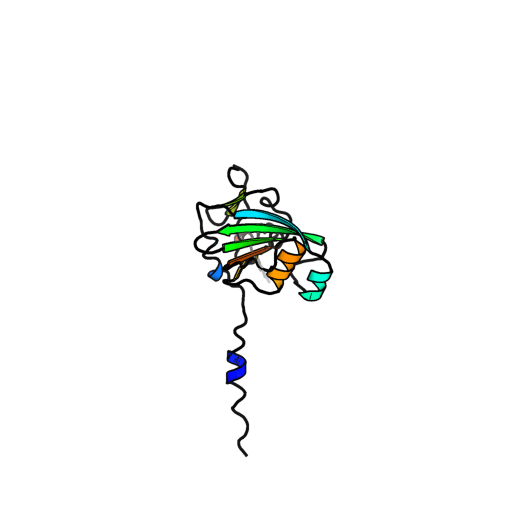86.88 118 SER A N 1
ATOM 968 C CA . SER A 1 118 ? -7.934 -9.102 -1.268 1.00 86.88 118 SER A CA 1
ATOM 969 C C . SER A 1 118 ? -8.902 -9.614 -0.192 1.00 86.88 118 SER A C 1
ATOM 971 O O . SER A 1 118 ? -9.868 -10.331 -0.471 1.00 86.88 118 SER A O 1
ATOM 973 N N . PHE A 1 119 ? -8.686 -9.206 1.057 1.00 90.56 119 PHE A N 1
ATOM 974 C CA . PHE A 1 119 ? -9.479 -9.604 2.226 1.00 90.56 119 PHE A CA 1
ATOM 975 C C . PHE A 1 119 ? -10.143 -8.401 2.907 1.00 90.56 119 PHE A C 1
ATOM 977 O O . PHE A 1 119 ? -10.017 -7.270 2.443 1.00 90.56 119 PHE A O 1
ATOM 984 N N . SER A 1 120 ? -10.925 -8.638 3.967 1.00 92.69 120 SER A N 1
ATOM 985 C CA . SER A 1 120 ? -11.779 -7.597 4.565 1.00 92.69 120 SER A CA 1
ATOM 986 C C . SER A 1 120 ? -10.991 -6.372 5.016 1.00 92.69 120 SER A C 1
ATOM 988 O O . SER A 1 120 ? -11.392 -5.263 4.690 1.00 92.69 120 SER A O 1
ATOM 990 N N . TYR A 1 121 ? -9.836 -6.573 5.652 1.00 93.50 121 TYR A N 1
ATOM 991 C CA . TYR A 1 121 ? -8.972 -5.484 6.105 1.00 93.50 121 TYR A CA 1
ATOM 992 C C . TYR A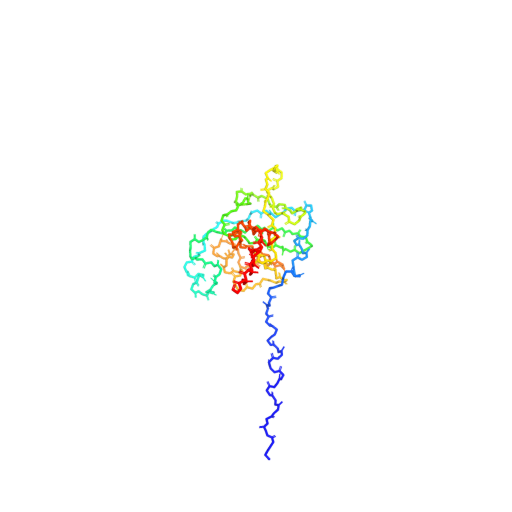 1 121 ? -8.562 -4.555 4.964 1.00 93.50 121 TYR A C 1
ATOM 994 O O . TYR A 1 121 ? -8.730 -3.343 5.050 1.00 93.50 121 TYR A O 1
ATOM 1002 N N . VAL A 1 122 ? -8.098 -5.135 3.855 1.00 94.38 122 VAL A N 1
ATOM 1003 C CA . VAL A 1 122 ? -7.691 -4.387 2.662 1.00 94.38 122 VAL A CA 1
ATOM 1004 C C . VAL A 1 122 ? -8.878 -3.651 2.046 1.00 94.38 122 VAL A C 1
ATOM 1006 O O . VAL A 1 122 ? -8.755 -2.485 1.685 1.00 94.38 122 VAL A O 1
ATOM 1009 N N . ARG A 1 123 ? -10.047 -4.293 1.958 1.00 94.75 123 ARG A N 1
ATOM 1010 C CA . ARG A 1 123 ? -11.258 -3.646 1.428 1.00 94.75 123 ARG A CA 1
ATOM 1011 C C . ARG A 1 123 ? -11.739 -2.493 2.305 1.00 94.75 123 ARG A C 1
ATOM 1013 O O . ARG A 1 123 ? -12.209 -1.493 1.770 1.00 94.75 123 ARG A O 1
ATOM 1020 N N . ASP A 1 124 ? -11.615 -2.616 3.621 1.00 95.50 124 ASP A N 1
ATOM 1021 C CA . ASP A 1 124 ? -12.002 -1.558 4.552 1.00 95.50 124 ASP A CA 1
ATOM 1022 C C . ASP A 1 124 ? -11.011 -0.392 4.513 1.00 95.50 124 ASP A C 1
ATOM 1024 O O . ASP A 1 124 ? -11.447 0.757 4.522 1.00 95.50 124 ASP A O 1
ATOM 1028 N N . LEU A 1 125 ? -9.708 -0.664 4.362 1.00 95.81 125 LEU A N 1
ATOM 1029 C CA . LEU A 1 125 ? -8.702 0.363 4.065 1.00 95.81 125 LEU A CA 1
ATOM 1030 C C . LEU A 1 125 ? -9.041 1.100 2.768 1.00 95.81 125 LEU A C 1
ATOM 1032 O O . LEU A 1 125 ? -9.130 2.321 2.759 1.00 95.81 125 LEU A O 1
ATOM 1036 N N . MET A 1 126 ? -9.303 0.369 1.683 1.00 95.56 126 MET A N 1
ATOM 1037 C CA . MET A 1 126 ? -9.700 0.956 0.401 1.00 95.56 126 MET A CA 1
ATOM 1038 C C . MET A 1 126 ? -10.941 1.8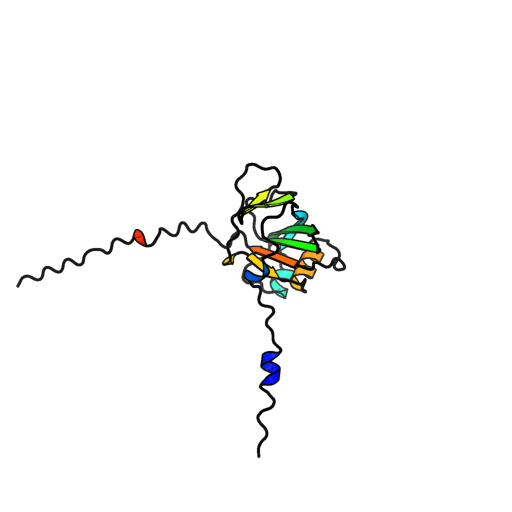41 0.541 1.00 95.56 126 MET A C 1
ATOM 1040 O O . MET A 1 126 ? -10.934 2.985 0.094 1.00 95.56 126 MET A O 1
ATOM 1044 N N . LYS A 1 127 ? -11.988 1.331 1.196 1.00 95.38 127 LYS A N 1
ATOM 1045 C CA . LYS A 1 127 ? -13.233 2.067 1.428 1.00 95.38 127 LYS A CA 1
ATOM 1046 C C . LYS A 1 127 ? -12.997 3.328 2.258 1.00 95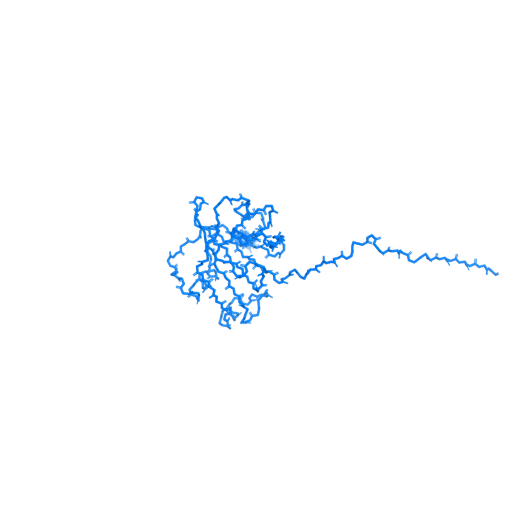.38 127 LYS A C 1
ATOM 1048 O O . LYS A 1 127 ? -13.541 4.376 1.922 1.00 95.38 127 LYS A O 1
ATOM 1053 N N . HIS A 1 128 ? -12.194 3.234 3.318 1.00 95.75 128 HIS A N 1
ATOM 1054 C CA . HIS A 1 128 ? -11.804 4.376 4.152 1.00 95.75 128 HIS A CA 1
ATOM 1055 C C . HIS A 1 128 ? -11.036 5.429 3.343 1.00 95.75 128 HIS A C 1
ATOM 1057 O O . HIS A 1 128 ? -11.247 6.623 3.516 1.00 95.75 128 HIS A O 1
ATOM 1063 N N . CYS A 1 129 ? -10.226 4.986 2.383 1.00 94.19 129 CYS A N 1
ATOM 1064 C CA . CYS A 1 129 ? -9.530 5.834 1.418 1.00 94.19 129 CYS A CA 1
ATOM 1065 C C . CYS A 1 129 ? -10.431 6.373 0.280 1.00 94.19 129 CYS A C 1
ATOM 1067 O O . CYS A 1 129 ? -9.953 7.045 -0.627 1.00 94.19 129 CYS A O 1
ATOM 1069 N N . GLY A 1 130 ? -11.731 6.062 0.268 1.00 92.81 130 GLY A N 1
ATOM 1070 C CA . GLY A 1 130 ? -12.659 6.504 -0.780 1.00 92.81 130 GLY A CA 1
ATOM 1071 C C . GLY A 1 130 ? -12.616 5.687 -2.078 1.00 92.81 130 GLY A C 1
ATOM 1072 O O . GLY A 1 130 ? -13.262 6.060 -3.057 1.00 92.81 130 GLY A O 1
ATOM 1073 N N . LEU A 1 131 ? -11.906 4.556 -2.108 1.00 92.06 131 LEU A N 1
ATOM 1074 C CA . LEU A 1 131 ? -11.942 3.622 -3.233 1.00 92.06 131 LEU A CA 1
ATOM 1075 C C . LEU A 1 131 ? -13.205 2.759 -3.188 1.00 92.06 131 LEU A C 1
ATOM 1077 O O . LEU A 1 131 ? -13.693 2.361 -2.127 1.00 92.06 131 LEU A O 1
ATOM 1081 N N . SER A 1 132 ? -13.718 2.417 -4.371 1.00 89.19 132 SER A N 1
ATOM 1082 C CA . SER A 1 132 ? -14.876 1.534 -4.479 1.00 89.19 132 SER A CA 1
ATOM 1083 C C . SER A 1 132 ? -14.542 0.127 -3.961 1.00 89.19 132 SER A C 1
ATOM 1085 O O . SER A 1 132 ? -13.577 -0.480 -4.432 1.00 89.19 132 SER A O 1
ATOM 1087 N N . PRO A 1 133 ? -15.368 -0.462 -3.074 1.00 78.56 133 PRO A N 1
ATOM 1088 C CA . PRO A 1 133 ? -15.188 -1.840 -2.616 1.00 78.56 133 PRO A CA 1
ATOM 1089 C C . PRO A 1 133 ? -15.427 -2.879 -3.725 1.00 78.56 133 PRO A C 1
ATOM 1091 O O . PRO A 1 133 ? -15.133 -4.058 -3.532 1.00 78.56 133 PRO A O 1
ATOM 1094 N N . ALA A 1 134 ? -15.970 -2.466 -4.878 1.00 82.81 134 ALA A N 1
ATOM 1095 C CA . ALA A 1 134 ? -16.119 -3.325 -6.050 1.00 82.81 134 ALA A CA 1
ATOM 1096 C C . ALA A 1 134 ? -14.785 -3.572 -6.776 1.00 82.81 134 ALA A C 1
ATOM 1098 O O . ALA A 1 134 ? -14.670 -4.554 -7.512 1.00 82.81 134 ALA A O 1
ATOM 1099 N N . THR A 1 135 ? -13.784 -2.710 -6.569 1.00 85.38 135 THR A N 1
ATOM 1100 C CA . THR A 1 135 ? -12.441 -2.907 -7.115 1.00 85.38 135 THR A CA 1
ATOM 1101 C C . THR A 1 135 ? -11.812 -4.121 -6.444 1.00 85.38 135 THR A C 1
ATOM 1103 O O . THR A 1 135 ? -11.652 -4.163 -5.225 1.00 85.38 135 THR A O 1
ATOM 1106 N N . LYS A 1 136 ? -11.469 -5.131 -7.242 1.00 86.75 136 LYS A N 1
ATOM 1107 C CA . LYS A 1 136 ? -10.788 -6.332 -6.763 1.00 86.75 136 LYS A CA 1
ATOM 1108 C C . LYS A 1 136 ? -9.316 -6.246 -7.125 1.00 86.75 136 LYS A C 1
ATOM 1110 O O . LYS A 1 136 ? -8.980 -5.993 -8.278 1.00 86.75 136 LYS A O 1
ATOM 1115 N N . PHE A 1 137 ? -8.480 -6.469 -6.122 1.00 92.00 137 PHE A N 1
ATOM 1116 C CA . PHE A 1 137 ? -7.049 -6.660 -6.281 1.00 92.00 137 PHE A CA 1
ATOM 1117 C C . PHE A 1 137 ? -6.748 -8.141 -6.112 1.00 92.00 137 PHE A C 1
ATOM 1119 O O . PHE A 1 137 ? -7.188 -8.762 -5.140 1.00 92.00 137 PHE A O 1
ATOM 1126 N N . ASP A 1 138 ? -6.035 -8.691 -7.082 1.00 92.56 138 ASP A N 1
ATOM 1127 C CA . ASP A 1 138 ? -5.641 -10.093 -7.102 1.00 92.56 138 ASP A CA 1
ATOM 1128 C C . ASP A 1 138 ? -4.430 -10.320 -6.197 1.00 92.56 138 ASP A C 1
ATOM 1130 O O . ASP A 1 138 ? -4.287 -11.389 -5.621 1.00 92.56 138 ASP A O 1
ATOM 1134 N N . ARG A 1 139 ? -3.571 -9.305 -6.049 1.00 93.88 139 ARG A N 1
ATOM 1135 C CA . ARG A 1 139 ? -2.385 -9.354 -5.190 1.00 93.88 139 ARG A CA 1
ATOM 1136 C C . ARG A 1 139 ? -2.279 -8.099 -4.350 1.00 93.88 139 ARG A C 1
ATOM 1138 O O . ARG A 1 139 ? -2.534 -6.996 -4.836 1.00 93.88 139 ARG A O 1
ATOM 1145 N N . VAL A 1 140 ? -1.897 -8.267 -3.093 1.00 95.25 140 VAL A N 1
ATOM 1146 C CA . VAL A 1 140 ? -1.747 -7.171 -2.138 1.00 95.25 140 VAL A CA 1
ATOM 1147 C C . VAL A 1 140 ? -0.409 -7.303 -1.430 1.00 95.25 140 VAL A C 1
ATOM 1149 O O . VAL A 1 140 ? -0.121 -8.346 -0.851 1.00 95.25 140 VAL A O 1
ATOM 1152 N N . ALA A 1 141 ? 0.385 -6.239 -1.445 1.00 95.75 141 ALA A N 1
ATOM 1153 C CA . ALA A 1 141 ? 1.568 -6.070 -0.616 1.00 95.75 141 ALA A CA 1
ATOM 1154 C C . ALA A 1 141 ? 1.276 -5.020 0.456 1.00 95.75 141 ALA A C 1
ATOM 1156 O O . ALA A 1 141 ? 0.807 -3.927 0.147 1.00 95.75 141 ALA A O 1
ATOM 1157 N N . ILE A 1 142 ? 1.566 -5.342 1.713 1.00 95.75 142 ILE A N 1
ATOM 1158 C CA . ILE A 1 142 ? 1.461 -4.424 2.846 1.00 95.75 142 ILE A CA 1
ATOM 1159 C C . ILE A 1 142 ? 2.857 -4.196 3.414 1.00 95.75 142 ILE A C 1
ATOM 1161 O O . ILE A 1 142 ? 3.484 -5.135 3.897 1.00 95.75 142 ILE A O 1
ATOM 1165 N N . LEU A 1 143 ? 3.324 -2.953 3.370 1.00 94.69 143 LEU A N 1
ATOM 1166 C CA . LEU A 1 143 ? 4.620 -2.508 3.861 1.00 94.69 143 LEU A CA 1
ATOM 1167 C C . LEU A 1 143 ? 4.458 -1.674 5.141 1.00 94.69 143 LEU A C 1
ATOM 1169 O O . LEU A 1 143 ? 3.731 -0.685 5.163 1.00 94.69 143 LEU A O 1
ATOM 1173 N N . TYR A 1 144 ? 5.193 -2.020 6.196 1.00 94.31 144 TYR A N 1
ATOM 1174 C CA . TYR A 1 144 ? 5.297 -1.239 7.432 1.00 94.31 144 TYR A CA 1
ATOM 1175 C C . TYR A 1 144 ? 6.645 -0.512 7.495 1.00 94.31 144 TYR A C 1
ATOM 1177 O O . TYR A 1 144 ? 7.601 -1.000 8.104 1.00 94.31 144 TYR A O 1
ATOM 1185 N N . ALA A 1 145 ? 6.735 0.680 6.901 1.00 89.75 145 ALA A N 1
ATOM 1186 C CA . ALA A 1 145 ? 8.018 1.333 6.633 1.00 89.75 145 ALA A CA 1
ATOM 1187 C C . ALA A 1 145 ? 8.831 1.710 7.891 1.00 89.75 145 ALA A C 1
ATOM 1189 O O . ALA A 1 145 ? 10.059 1.684 7.871 1.00 89.75 145 ALA A O 1
ATOM 1190 N N . ARG A 1 146 ? 8.171 2.007 9.021 1.00 79.81 146 ARG A N 1
ATOM 1191 C CA . ARG A 1 146 ? 8.839 2.406 10.279 1.00 79.81 146 ARG A CA 1
ATOM 1192 C C . ARG A 1 146 ? 9.334 1.234 11.133 1.00 79.81 146 ARG A C 1
ATOM 1194 O O . ARG A 1 146 ? 10.185 1.430 12.000 1.00 79.81 146 ARG A O 1
ATOM 1201 N N . ARG A 1 147 ? 8.805 0.016 10.939 1.00 61.16 147 ARG A N 1
ATOM 1202 C CA . ARG A 1 147 ? 9.072 -1.141 11.825 1.00 61.16 147 ARG A CA 1
ATOM 1203 C C . ARG A 1 147 ? 10.497 -1.670 11.740 1.00 61.16 147 ARG A C 1
ATOM 1205 O O . ARG A 1 147 ? 10.876 -2.479 12.585 1.00 61.16 147 ARG A O 1
ATOM 1212 N N . VAL A 1 148 ? 11.306 -1.172 10.813 1.00 50.09 148 VAL A N 1
ATOM 1213 C CA . VAL A 1 148 ? 12.736 -1.425 10.848 1.00 50.09 148 VAL A CA 1
ATOM 1214 C C . VAL A 1 148 ? 13.431 -0.117 11.202 1.00 50.09 148 VAL A C 1
ATOM 1216 O O . VAL A 1 148 ? 13.796 0.631 10.296 1.00 50.09 148 VAL A O 1
ATOM 1219 N N . PRO A 1 149 ? 13.637 0.179 12.512 1.00 43.78 149 PRO A N 1
ATOM 1220 C CA . PRO A 1 149 ? 14.640 1.165 12.881 1.00 43.78 149 PRO A CA 1
ATOM 1221 C C . PRO A 1 149 ? 15.878 0.823 12.070 1.00 43.78 149 PRO A C 1
ATOM 1223 O O . PRO A 1 149 ? 16.152 -0.370 11.887 1.00 43.78 149 PRO A O 1
ATOM 1226 N N . ASN A 1 150 ? 16.562 1.836 11.539 1.00 45.69 150 ASN A N 1
ATOM 1227 C CA . ASN A 1 150 ? 17.852 1.661 10.902 1.00 45.69 150 ASN A CA 1
ATOM 1228 C C . ASN A 1 150 ? 18.757 0.951 11.909 1.00 45.69 150 ASN A C 1
ATOM 1230 O O . ASN A 1 150 ? 19.362 1.548 12.792 1.00 45.69 150 ASN A O 1
ATOM 1234 N N . ARG A 1 151 ? 18.709 -0.374 11.874 1.00 43.31 151 ARG A N 1
ATOM 1235 C CA . ARG A 1 151 ? 19.500 -1.263 12.673 1.00 43.31 151 ARG A CA 1
ATOM 1236 C C . ARG A 1 151 ? 20.805 -1.242 11.904 1.00 43.31 151 ARG A C 1
ATOM 1238 O O . ARG A 1 151 ? 21.135 -2.181 11.190 1.00 43.31 151 ARG A O 1
ATOM 1245 N N . ASP A 1 152 ? 21.550 -0.164 12.123 1.00 41.34 152 ASP A N 1
ATOM 1246 C CA . ASP A 1 152 ? 22.953 -0.281 12.463 1.00 41.34 152 ASP A CA 1
ATOM 1247 C C . ASP A 1 152 ? 22.999 -1.291 13.623 1.00 41.34 152 ASP A C 1
ATOM 1249 O O . ASP A 1 152 ? 23.067 -0.939 14.795 1.00 41.34 152 ASP A O 1
ATOM 1253 N N . ILE A 1 153 ? 22.785 -2.578 13.328 1.00 40.03 153 ILE A N 1
ATOM 1254 C CA . ILE A 1 153 ? 23.216 -3.657 14.191 1.00 40.03 153 ILE A CA 1
ATOM 1255 C C . ILE A 1 153 ? 24.720 -3.552 14.018 1.00 40.03 153 ILE A C 1
ATOM 1257 O O . ILE A 1 153 ? 25.204 -3.934 12.947 1.00 40.03 153 ILE A O 1
ATOM 1261 N N . PRO A 1 154 ? 25.477 -3.007 14.989 1.00 38.22 154 PRO A N 1
ATOM 1262 C CA . PRO A 1 154 ? 26.910 -3.179 14.942 1.00 38.22 154 PRO A CA 1
ATOM 1263 C C . PRO A 1 154 ? 27.127 -4.681 14.829 1.00 38.22 154 PRO A C 1
ATOM 1265 O O . PRO A 1 154 ? 26.677 -5.452 15.686 1.00 38.22 154 PRO A O 1
ATOM 1268 N N . SER A 1 155 ? 27.723 -5.095 13.711 1.00 45.19 155 SER A N 1
ATOM 1269 C CA . SER A 1 155 ? 28.090 -6.478 13.456 1.00 45.19 155 SER A CA 1
ATOM 1270 C C . SER A 1 155 ? 28.683 -7.038 14.743 1.00 45.19 155 SER A C 1
ATOM 1272 O O . SER A 1 155 ? 29.615 -6.448 15.296 1.00 45.19 155 SER A O 1
ATOM 1274 N N . GLY A 1 156 ? 28.150 -8.154 15.242 1.00 49.19 156 GLY A N 1
ATOM 1275 C CA . GLY A 1 156 ? 28.622 -8.780 16.481 1.00 49.19 156 GLY A CA 1
ATOM 1276 C C . GLY A 1 156 ? 30.126 -9.099 16.487 1.00 49.19 156 GLY A C 1
ATOM 1277 O O . GLY A 1 156 ? 30.673 -9.389 17.547 1.00 49.19 156 GLY A O 1
ATOM 1278 N N . ALA A 1 157 ? 30.804 -8.971 15.341 1.00 52.44 157 ALA A N 1
ATOM 1279 C CA . ALA A 1 157 ? 32.256 -8.945 15.207 1.00 52.44 157 ALA A CA 1
ATOM 1280 C C . ALA A 1 157 ? 32.955 -7.868 16.068 1.00 52.44 157 ALA A C 1
ATOM 1282 O O . ALA A 1 157 ? 34.122 -8.037 16.400 1.00 52.44 157 ALA A O 1
ATOM 1283 N N . ALA A 1 158 ? 32.261 -6.804 16.492 1.00 49.09 158 ALA A N 1
ATOM 1284 C CA . ALA A 1 158 ? 32.830 -5.777 17.369 1.00 49.09 158 ALA A CA 1
ATOM 1285 C C . ALA A 1 158 ? 32.760 -6.114 18.873 1.00 49.09 158 ALA A C 1
ATOM 1287 O O . ALA A 1 158 ? 33.270 -5.349 19.690 1.00 49.09 158 ALA A O 1
ATOM 1288 N N . ARG A 1 159 ? 32.173 -7.253 19.284 1.00 45.19 159 ARG A N 1
ATOM 1289 C CA . ARG A 1 159 ? 32.341 -7.738 20.666 1.00 45.19 159 ARG A CA 1
ATOM 1290 C C . ARG A 1 159 ? 33.726 -8.356 20.820 1.00 45.19 159 ARG A C 1
ATOM 1292 O O . ARG A 1 159 ? 33.885 -9.576 20.830 1.00 45.19 159 ARG A O 1
ATOM 1299 N N . THR A 1 160 ? 34.727 -7.505 21.001 1.00 46.00 160 THR A N 1
ATOM 1300 C CA . THR A 1 160 ? 35.964 -7.873 21.685 1.00 46.00 160 THR A CA 1
ATOM 1301 C C . THR A 1 160 ? 35.588 -8.464 23.044 1.00 46.00 160 THR A C 1
ATOM 1303 O O . THR A 1 160 ? 35.135 -7.767 23.950 1.00 46.00 160 THR A O 1
ATOM 1306 N N . ARG A 1 161 ? 35.709 -9.791 23.179 1.00 49.59 161 ARG A N 1
ATOM 1307 C CA . ARG A 1 161 ? 35.609 -10.457 24.481 1.00 49.59 161 ARG A CA 1
ATOM 1308 C C . ARG A 1 161 ? 36.708 -9.869 25.374 1.00 49.59 161 ARG A C 1
ATOM 1310 O O . ARG A 1 161 ? 37.875 -9.965 24.991 1.00 49.59 161 ARG A O 1
ATOM 1317 N N . PRO A 1 162 ? 36.383 -9.270 26.532 1.00 49.12 162 PRO A N 1
ATOM 1318 C CA . PRO A 1 162 ? 37.402 -8.889 27.491 1.00 49.12 162 PRO A CA 1
ATOM 1319 C C . PRO A 1 162 ? 38.095 -10.172 27.936 1.00 49.12 162 PRO A C 1
ATOM 1321 O O . PRO A 1 162 ? 37.463 -11.102 28.440 1.00 49.12 162 PRO A O 1
ATOM 1324 N N . TRP A 1 163 ? 39.390 -10.240 27.655 1.00 49.84 163 TRP A N 1
ATOM 1325 C CA . TRP A 1 163 ? 40.255 -11.328 28.059 1.00 49.84 163 TRP A CA 1
ATOM 1326 C C . TRP A 1 163 ? 40.171 -11.444 29.578 1.00 49.84 163 TRP A C 1
ATOM 1328 O O . TRP A 1 163 ? 40.651 -10.585 30.313 1.00 49.84 163 TRP A O 1
ATOM 1338 N N . THR A 1 164 ? 39.537 -12.510 30.050 1.00 49.41 164 THR A N 1
ATOM 1339 C CA . THR A 1 164 ? 39.724 -13.025 31.399 1.00 49.41 164 THR A CA 1
ATOM 1340 C C . THR A 1 164 ? 41.183 -13.447 31.523 1.00 49.41 164 THR A C 1
ATOM 1342 O O . THR A 1 164 ? 41.519 -14.608 31.296 1.00 49.41 164 THR A O 1
ATOM 1345 N N . LEU A 1 165 ? 42.068 -12.502 31.846 1.00 46.97 165 LEU A N 1
ATOM 1346 C CA . LEU A 1 165 ? 43.400 -12.823 32.333 1.00 46.97 165 LEU A CA 1
ATOM 1347 C C . LEU A 1 165 ? 43.249 -13.220 33.802 1.00 46.97 165 LEU A C 1
ATOM 1349 O O . LEU A 1 165 ? 43.379 -12.420 34.725 1.00 46.97 165 LEU A O 1
ATOM 1353 N N . GLY A 1 166 ? 42.904 -14.488 34.007 1.00 46.97 166 GLY A N 1
ATOM 1354 C CA . GLY A 1 166 ? 43.179 -15.148 35.266 1.00 46.97 166 GLY A CA 1
ATOM 1355 C C . GLY A 1 166 ? 44.690 -15.218 35.434 1.00 46.97 166 GLY A C 1
ATOM 1356 O O . GLY A 1 166 ? 45.342 -16.021 34.777 1.00 46.97 166 GLY A O 1
ATOM 1357 N N . LEU A 1 167 ? 45.240 -14.400 36.324 1.00 43.22 167 LEU A N 1
ATOM 1358 C CA . LEU A 1 167 ? 46.530 -14.683 36.933 1.00 43.22 167 LEU A CA 1
ATOM 1359 C C . LEU A 1 167 ? 46.296 -14.892 38.430 1.00 43.22 167 LEU A C 1
ATOM 1361 O O . LEU A 1 167 ? 46.421 -13.991 39.251 1.00 43.22 167 LEU A O 1
ATOM 1365 N N . ARG A 1 168 ? 45.886 -16.123 38.757 1.00 39.03 168 ARG A N 1
ATOM 1366 C CA . ARG A 1 168 ? 46.192 -16.736 40.048 1.00 39.03 168 ARG A CA 1
ATOM 1367 C C . ARG A 1 168 ? 47.709 -16.855 40.120 1.00 39.03 168 ARG A C 1
ATOM 1369 O O . ARG A 1 168 ? 48.277 -17.571 39.301 1.00 39.03 168 ARG A O 1
ATOM 1376 N N . LEU A 1 169 ? 48.331 -16.239 41.110 1.00 45.41 169 LEU A N 1
ATOM 1377 C CA . LEU A 1 169 ? 49.601 -16.704 41.645 1.00 45.41 169 LEU A CA 1
ATOM 1378 C C . LEU A 1 169 ? 49.486 -16.649 43.167 1.00 45.41 169 LEU A C 1
ATOM 1380 O O . LEU A 1 169 ? 49.115 -15.624 43.733 1.00 45.41 169 LEU A O 1
ATOM 1384 N N . LEU A 1 170 ? 49.662 -17.851 43.712 1.00 48.88 170 LEU A N 1
ATOM 1385 C CA . LEU A 1 170 ? 49.754 -18.276 45.104 1.00 48.88 170 LEU A CA 1
ATOM 1386 C C . LEU A 1 170 ? 50.483 -17.290 46.020 1.00 48.88 170 LEU A C 1
ATOM 1388 O O . LEU A 1 170 ? 51.519 -16.746 45.577 1.00 48.88 170 LEU A O 1
#

Foldseek 3Di:
DDPPDPPVPVVVVPPPQFFALVQCPVLAADPAWWAWDFKDWAAPVLCVVVVPVLDDGRWIKTWTWDPPPFIEIEIETHDAQCVVARTWGHDPQFTHRPPDPDGTAHDDRVFKTKGQFDDDSNLVVCVNRVHDSVDTGRMYMYGYRPVDDVPPVVPCVPPPPPDPPDDDDD

Organism: Drosophila melanogaster (NCBI:txid7227)